Protein AF-A0A7W4G2V5-F1 (afdb_monomer_lite)

Foldseek 3Di:
DDDDDDDDDDDDDDDDDDDDDDDDDDDDDDDDDDDDDDDDDDDDDDDADDPVLVVLQKHFDDPVCCVPQPVVVQFGIKHWAQAPVRAIDIDIDGPPQDSVNVSVVNVVVNVQRAADPPDPPRNDNNVVRDDD

pLDDT: mean 75.53, std 23.69, range [30.75, 98.62]

Structure (mmCIF, N/CA/C/O backbone):
data_AF-A0A7W4G2V5-F1
#
_entry.id   AF-A0A7W4G2V5-F1
#
loop_
_atom_site.group_PDB
_atom_site.id
_atom_site.type_symbol
_atom_site.label_atom_id
_atom_site.label_alt_id
_atom_site.label_comp_id
_atom_site.label_asym_id
_atom_site.label_entity_id
_atom_site.label_seq_id
_atom_site.pdbx_PDB_ins_code
_atom_site.Cartn_x
_atom_site.Cartn_y
_atom_site.Cartn_z
_atom_site.occupancy
_atom_site.B_iso_or_equiv
_atom_site.auth_seq_id
_atom_site.auth_comp_id
_atom_site.auth_asym_id
_atom_site.auth_atom_id
_atom_site.pdbx_PDB_model_num
ATOM 1 N N . MET A 1 1 ? -0.229 28.596 40.588 1.00 42.44 1 MET A N 1
ATOM 2 C CA . MET A 1 1 ? -1.684 28.621 40.317 1.00 42.44 1 MET A CA 1
ATOM 3 C C . MET A 1 1 ? -2.002 29.758 39.351 1.00 42.44 1 MET A C 1
ATOM 5 O O . MET A 1 1 ? -1.935 30.902 39.782 1.00 42.44 1 MET A O 1
ATOM 9 N N . LYS A 1 2 ? -2.279 29.467 38.070 1.00 44.31 2 LYS A N 1
ATOM 10 C CA . LYS A 1 2 ? -2.958 30.367 37.109 1.00 44.31 2 LYS A CA 1
ATOM 11 C C . LYS A 1 2 ? -3.077 29.668 35.742 1.00 44.31 2 LYS A C 1
ATOM 13 O O . LYS A 1 2 ? -2.101 29.656 35.013 1.00 44.31 2 LYS A O 1
ATOM 18 N N . PHE A 1 3 ? -4.236 29.093 35.415 1.00 44.94 3 PHE A N 1
ATOM 19 C CA . PHE A 1 3 ? -4.651 28.782 34.034 1.00 44.94 3 PHE A CA 1
ATOM 20 C C . PHE A 1 3 ? -6.181 28.681 33.988 1.00 44.94 3 PHE A C 1
ATOM 22 O O . PHE A 1 3 ? -6.742 27.603 34.143 1.00 44.94 3 PHE A O 1
ATOM 29 N N . ILE A 1 4 ? -6.853 29.825 33.833 1.00 53.56 4 ILE A N 1
ATOM 30 C CA . ILE A 1 4 ? -8.280 29.914 33.490 1.00 53.56 4 ILE A CA 1
ATOM 31 C C . ILE A 1 4 ? -8.449 31.126 32.566 1.00 53.56 4 ILE A C 1
ATOM 33 O O . ILE A 1 4 ? -8.365 32.246 33.050 1.00 53.56 4 ILE A O 1
ATOM 37 N N . TYR A 1 5 ? -8.670 30.880 31.273 1.00 52.94 5 TYR A N 1
ATOM 38 C CA . TYR A 1 5 ? -9.310 31.756 30.270 1.00 52.94 5 TYR A CA 1
ATOM 39 C C . TYR A 1 5 ? -9.715 30.808 29.124 1.00 52.94 5 TYR A C 1
ATOM 41 O O . TYR A 1 5 ? -8.852 30.329 28.400 1.00 52.94 5 TYR A O 1
ATOM 49 N N . LEU A 1 6 ? -10.896 30.186 29.123 1.00 45.25 6 LEU A N 1
ATOM 50 C CA . LEU A 1 6 ? -12.254 30.689 28.870 1.00 45.25 6 LEU A CA 1
ATOM 51 C C . LEU A 1 6 ? -12.422 31.354 27.491 1.00 45.25 6 LEU A C 1
ATOM 53 O O . LEU A 1 6 ? -12.148 32.535 27.306 1.00 45.25 6 LEU A O 1
ATOM 57 N N . ASN A 1 7 ? -12.913 30.530 26.559 1.00 50.41 7 ASN A N 1
ATOM 58 C CA . ASN A 1 7 ? -13.501 30.874 25.266 1.00 50.41 7 ASN A CA 1
ATOM 59 C C . ASN A 1 7 ? -14.529 32.004 25.387 1.00 50.41 7 ASN A C 1
ATOM 61 O O . ASN A 1 7 ? -15.523 31.835 26.094 1.00 50.41 7 ASN A O 1
ATOM 65 N N . LEU A 1 8 ? -14.343 33.100 24.641 1.00 48.91 8 LEU A N 1
ATOM 66 C CA . LEU A 1 8 ? -15.390 34.104 24.448 1.00 48.91 8 LEU A CA 1
ATOM 67 C C . LEU A 1 8 ? -15.122 35.025 23.242 1.00 48.91 8 LEU A C 1
ATOM 69 O O . LEU A 1 8 ? -14.713 36.159 23.442 1.00 48.91 8 LEU A O 1
ATOM 73 N N . ILE A 1 9 ? -15.386 34.594 22.002 1.00 55.38 9 ILE A N 1
ATOM 74 C CA . ILE A 1 9 ? -15.737 35.539 20.920 1.00 55.38 9 ILE A CA 1
ATOM 75 C C . ILE A 1 9 ? -16.814 34.906 20.031 1.00 55.38 9 ILE A C 1
ATOM 77 O O . ILE A 1 9 ? -16.548 34.018 19.226 1.00 55.38 9 ILE A O 1
ATOM 81 N N . ALA A 1 10 ? -18.040 35.394 20.199 1.00 45.34 10 ALA A N 1
ATOM 82 C CA . ALA A 1 10 ? -19.153 35.237 19.276 1.00 45.34 10 ALA A CA 1
ATOM 83 C C . ALA A 1 10 ? -19.275 36.525 18.452 1.00 45.34 10 ALA A C 1
ATOM 85 O O . ALA A 1 10 ? -19.356 37.595 19.051 1.00 45.34 10 ALA A O 1
ATOM 86 N N . ILE A 1 11 ? -19.337 36.439 17.117 1.00 48.66 11 ILE A N 1
ATOM 87 C CA . ILE A 1 11 ? -19.861 37.512 16.253 1.00 48.66 11 ILE A CA 1
ATOM 88 C C . ILE A 1 11 ? -20.687 36.876 15.122 1.00 48.66 11 ILE A C 1
ATOM 90 O O . ILE A 1 11 ? -20.170 36.127 14.297 1.00 48.66 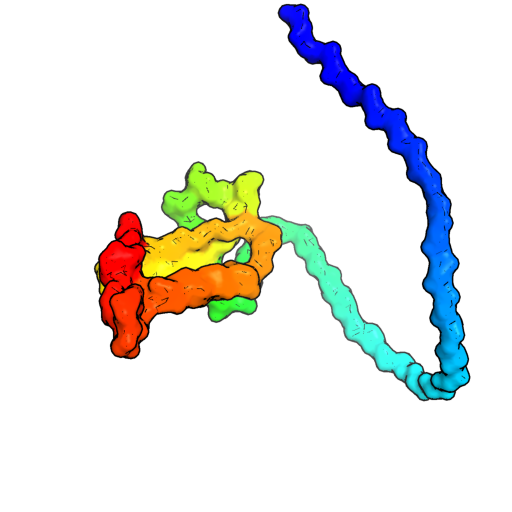11 ILE A O 1
ATOM 94 N N . LEU A 1 12 ? -21.987 37.186 15.130 1.00 42.81 12 LEU A N 1
ATOM 95 C CA . LEU A 1 12 ? -22.986 36.921 14.093 1.00 42.81 12 LEU A CA 1
ATOM 96 C C . LEU A 1 12 ? -22.864 37.934 12.942 1.00 42.81 12 LEU A C 1
ATOM 98 O O . LEU A 1 12 ? -22.832 39.131 13.213 1.00 42.81 12 LEU A O 1
ATOM 102 N N . ILE A 1 13 ? -22.940 37.478 11.683 1.00 54.69 13 ILE A N 1
ATOM 103 C CA . ILE A 1 13 ? -23.371 38.285 10.522 1.00 54.69 13 ILE A CA 1
ATOM 104 C C . ILE A 1 13 ? -24.305 37.424 9.635 1.00 54.69 13 ILE A C 1
ATOM 106 O O . ILE A 1 13 ? -24.176 36.206 9.558 1.00 54.69 13 ILE A O 1
ATOM 110 N N . ILE A 1 14 ? -25.293 38.084 9.038 1.00 51.38 14 ILE A N 1
ATOM 111 C CA . ILE A 1 14 ? -26.636 37.665 8.608 1.00 51.38 14 ILE A CA 1
ATOM 112 C C . ILE A 1 14 ? -26.842 37.505 7.072 1.00 51.38 14 ILE A C 1
ATOM 114 O O . ILE A 1 14 ? -26.395 38.330 6.292 1.00 51.38 14 ILE A O 1
ATOM 118 N N . ILE A 1 15 ? -27.584 36.453 6.686 1.00 56.66 15 ILE A N 1
ATOM 119 C CA . ILE A 1 15 ? -28.738 36.345 5.741 1.00 56.66 15 ILE A CA 1
ATOM 120 C C . ILE A 1 15 ? -28.651 36.800 4.245 1.00 56.66 15 ILE A C 1
ATOM 122 O O . ILE A 1 15 ? -28.689 37.980 3.920 1.00 56.66 15 ILE A O 1
ATOM 126 N N . SER A 1 16 ? -28.785 35.771 3.381 1.00 51.41 16 SER A N 1
ATOM 127 C CA . SER A 1 16 ? -29.565 35.589 2.123 1.00 51.41 16 SER A CA 1
ATOM 128 C C . SER A 1 16 ? -29.250 36.288 0.794 1.00 51.41 16 SER A C 1
ATOM 130 O O . SER A 1 16 ? -29.487 37.476 0.626 1.00 51.41 16 SER A O 1
ATOM 132 N N . LEU A 1 17 ? -29.071 35.447 -0.240 1.00 49.94 17 LEU A N 1
ATOM 133 C CA . LEU A 1 17 ? -29.849 35.533 -1.485 1.00 49.94 17 LEU A CA 1
ATOM 134 C C . LEU A 1 17 ? -30.236 34.131 -1.985 1.00 49.94 17 LEU A C 1
ATOM 136 O O . LEU A 1 17 ? -29.393 33.269 -2.222 1.00 49.94 17 LEU A O 1
ATOM 140 N N . ILE A 1 18 ? -31.544 33.931 -2.136 1.00 56.66 18 ILE A N 1
ATOM 141 C CA . ILE A 1 18 ? -32.187 32.759 -2.725 1.00 56.66 18 ILE A CA 1
ATOM 142 C C . ILE A 1 18 ? -32.399 33.101 -4.200 1.00 56.66 18 ILE A C 1
ATOM 144 O O . ILE A 1 18 ? -33.173 34.001 -4.518 1.00 56.66 18 ILE A O 1
ATOM 148 N N . GLY A 1 19 ? -31.704 32.408 -5.097 1.00 54.34 19 GLY A N 1
ATOM 149 C CA . GLY A 1 19 ? -31.952 32.455 -6.535 1.00 54.34 19 GLY A CA 1
ATOM 150 C C . GLY A 1 19 ? -32.588 31.148 -6.983 1.00 54.34 19 GLY A C 1
ATOM 151 O O . GLY A 1 19 ? -31.883 30.204 -7.325 1.00 54.34 19 GLY A O 1
ATOM 152 N N . GLY A 1 20 ? -33.918 31.077 -6.943 1.00 40.12 20 GLY A N 1
ATOM 153 C CA . GLY A 1 20 ? -34.674 30.032 -7.623 1.00 40.12 20 GLY A CA 1
ATOM 154 C C . GLY A 1 20 ? -34.856 30.385 -9.098 1.00 40.12 20 GLY A C 1
ATOM 155 O O . GLY A 1 20 ? -35.149 31.532 -9.426 1.00 40.12 20 GLY A O 1
ATOM 156 N N . CYS A 1 21 ? -34.751 29.394 -9.981 1.00 55.53 21 CYS A N 1
ATOM 157 C CA . CYS A 1 21 ? -35.418 29.442 -11.274 1.00 55.53 21 CYS A CA 1
ATOM 158 C C . CYS A 1 21 ? -36.170 28.126 -11.483 1.00 55.53 21 CYS A C 1
ATOM 160 O O . CYS A 1 21 ? -35.605 27.034 -11.446 1.00 55.53 21 CYS A O 1
ATOM 162 N N . ASN A 1 22 ? -37.483 28.281 -11.605 1.00 42.75 22 ASN A N 1
ATOM 163 C CA . ASN A 1 22 ? -38.506 27.270 -11.800 1.00 42.75 22 ASN A CA 1
ATOM 164 C C . ASN A 1 22 ? -38.622 26.955 -13.299 1.00 42.75 22 ASN A C 1
ATOM 166 O O . ASN A 1 22 ? -38.669 27.871 -14.119 1.00 42.75 22 ASN A O 1
ATOM 170 N N . SER A 1 23 ? -38.726 25.682 -13.673 1.00 46.62 23 SER A N 1
ATOM 171 C CA . SER A 1 23 ? -39.165 25.293 -15.016 1.00 46.62 23 SER A CA 1
ATOM 172 C C . SER A 1 23 ? -40.021 24.030 -14.968 1.00 46.62 23 SER A C 1
ATOM 174 O O . SER A 1 23 ? -39.522 22.915 -14.889 1.00 46.62 23 SER A O 1
ATOM 176 N N . GLY A 1 24 ? -41.336 24.261 -15.017 1.00 36.69 24 GLY A N 1
ATOM 177 C CA . GLY A 1 24 ? -42.260 23.613 -15.952 1.00 36.69 24 GLY A CA 1
ATOM 178 C C . GLY A 1 24 ? -42.395 22.089 -15.918 1.00 36.69 24 GLY A C 1
ATOM 179 O O . GLY A 1 24 ? -41.687 21.368 -16.611 1.00 36.69 24 GLY A O 1
ATOM 180 N N . SER A 1 25 ? -43.431 21.625 -15.220 1.00 39.38 25 SER A N 1
ATOM 181 C CA . SER A 1 25 ? -43.910 20.242 -15.153 1.00 39.38 25 SER A CA 1
ATOM 182 C C . SER A 1 25 ? -44.341 19.625 -16.496 1.00 39.38 25 SER A C 1
ATOM 184 O O . SER A 1 25 ? -45.185 20.169 -17.210 1.00 39.38 25 SER A O 1
ATOM 186 N N . LYS A 1 26 ? -43.924 18.373 -16.730 1.00 36.16 26 LYS A N 1
ATOM 187 C CA . LYS A 1 26 ? -44.749 17.331 -17.370 1.00 36.16 26 LYS A CA 1
ATOM 188 C C . LYS A 1 26 ? -44.673 16.069 -16.509 1.00 36.16 26 LYS A C 1
ATOM 190 O O . LYS A 1 26 ? -43.633 15.432 -16.389 1.00 36.16 26 LYS A O 1
ATOM 195 N N . THR A 1 27 ? -45.788 15.736 -15.874 1.00 35.91 27 THR A N 1
ATOM 196 C CA . THR A 1 27 ? -45.989 14.535 -15.065 1.00 35.91 27 THR A CA 1
ATOM 197 C C . THR A 1 27 ? -46.004 13.291 -15.952 1.00 35.91 27 THR A C 1
ATOM 199 O O . THR A 1 27 ? -46.890 13.125 -16.788 1.00 35.91 27 THR A O 1
ATOM 202 N N . LYS A 1 28 ? -45.065 12.366 -15.727 1.00 30.75 28 LYS A N 1
ATOM 203 C CA . LYS A 1 28 ? -45.237 10.960 -16.105 1.00 30.75 28 LYS A CA 1
ATOM 204 C C . LYS A 1 28 ? -45.329 10.144 -14.821 1.00 30.75 28 LYS A C 1
ATOM 206 O O . LYS A 1 28 ? -44.376 10.050 -14.057 1.00 30.75 28 LYS A O 1
ATOM 211 N N . LYS A 1 29 ? -46.526 9.617 -14.569 1.00 35.62 29 LYS A N 1
ATOM 212 C CA . LYS A 1 29 ? -46.851 8.722 -13.457 1.00 35.62 29 LYS A CA 1
ATOM 213 C C . LYS A 1 29 ? -46.008 7.449 -13.611 1.00 35.62 29 LYS A C 1
ATOM 215 O O . LYS A 1 29 ? -46.139 6.771 -14.628 1.00 35.62 29 LYS A O 1
ATOM 220 N N . ILE A 1 30 ? -45.158 7.138 -12.634 1.00 36.19 30 ILE A N 1
ATOM 221 C CA . ILE A 1 30 ? -44.477 5.842 -12.540 1.00 36.19 30 ILE A CA 1
ATOM 222 C C . ILE A 1 30 ? -44.831 5.233 -11.181 1.00 36.19 30 ILE A C 1
ATOM 224 O O . ILE A 1 30 ? -44.671 5.855 -10.135 1.00 36.19 30 ILE A O 1
ATOM 228 N N . THR A 1 31 ? -45.412 4.045 -11.259 1.00 33.78 31 THR A N 1
ATOM 229 C CA . THR A 1 31 ? -45.864 3.135 -10.203 1.00 33.78 31 THR A CA 1
ATOM 230 C C . THR A 1 31 ? -44.787 2.886 -9.130 1.00 33.78 31 THR A C 1
ATOM 232 O O . THR A 1 31 ? -43.609 2.806 -9.479 1.00 33.78 31 THR A O 1
ATOM 235 N N . PRO A 1 32 ? -45.148 2.728 -7.839 1.00 36.53 32 PRO A N 1
ATOM 236 C CA . PRO A 1 32 ? -44.180 2.482 -6.772 1.00 36.53 32 PRO A CA 1
ATOM 237 C C . PRO A 1 32 ? -43.559 1.086 -6.915 1.00 36.53 32 PRO A C 1
ATOM 239 O O . PRO A 1 32 ? -44.263 0.079 -6.858 1.00 36.53 32 PRO A O 1
ATOM 242 N N . ILE A 1 33 ? -42.237 1.018 -7.080 1.00 38.69 33 ILE A N 1
ATOM 243 C CA . ILE A 1 33 ? -41.476 -0.222 -6.891 1.00 38.69 33 ILE A CA 1
ATOM 244 C C . ILE A 1 33 ? -41.085 -0.295 -5.417 1.00 38.69 33 ILE A C 1
ATOM 246 O O . ILE A 1 33 ? -40.520 0.644 -4.858 1.00 38.69 33 ILE A O 1
ATOM 250 N N . ALA A 1 34 ? -41.456 -1.416 -4.804 1.00 41.88 34 ALA A N 1
ATOM 251 C CA . ALA A 1 34 ? -41.283 -1.747 -3.402 1.00 41.88 34 ALA A CA 1
ATOM 252 C C . ALA A 1 34 ? -39.881 -1.411 -2.865 1.00 41.88 34 ALA A C 1
ATOM 254 O O . ALA A 1 34 ? -38.860 -1.734 -3.475 1.00 41.88 34 ALA A O 1
ATOM 255 N N . ALA A 1 35 ? -39.857 -0.795 -1.681 1.00 42.00 35 ALA A N 1
ATOM 256 C CA . ALA A 1 35 ? -38.651 -0.543 -0.912 1.00 42.00 35 ALA A CA 1
ATOM 257 C C . ALA A 1 35 ? -37.903 -1.860 -0.654 1.00 42.00 35 ALA A C 1
ATOM 259 O O . ALA A 1 35 ? -38.379 -2.740 0.065 1.00 42.00 35 ALA A O 1
ATOM 260 N N . LYS A 1 36 ? -36.710 -1.989 -1.237 1.00 42.59 36 LYS A N 1
ATOM 261 C CA . LYS A 1 36 ? -35.730 -3.003 -0.840 1.00 42.59 36 LYS A CA 1
ATOM 262 C C . LYS A 1 36 ? -35.354 -2.727 0.625 1.00 42.59 36 LYS A 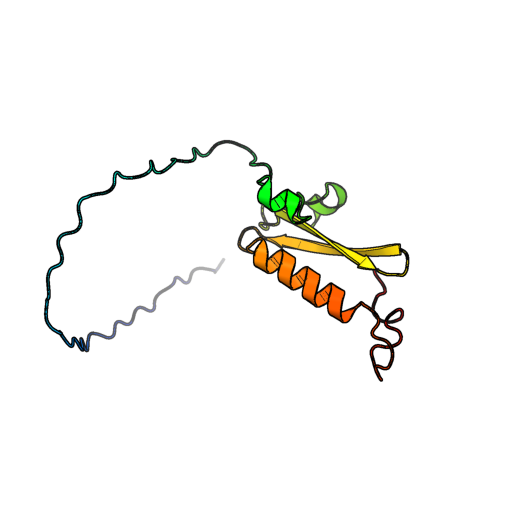C 1
ATOM 264 O O . LYS A 1 36 ? -35.070 -1.573 0.944 1.00 42.59 36 LYS A O 1
ATOM 269 N N . PRO A 1 37 ? -35.370 -3.724 1.525 1.00 38.25 37 PRO A N 1
ATOM 270 C CA . PRO A 1 37 ? -35.260 -3.465 2.952 1.00 38.25 37 PRO A CA 1
ATOM 271 C C . PRO A 1 37 ? -33.878 -2.906 3.292 1.00 38.25 37 PRO A C 1
ATOM 273 O O . PRO A 1 37 ? -32.844 -3.506 2.986 1.00 38.25 37 PRO A O 1
ATOM 276 N N . THR A 1 38 ? -33.882 -1.749 3.949 1.00 42.03 38 THR A N 1
ATOM 277 C CA . THR A 1 38 ? -32.735 -1.166 4.638 1.00 42.03 38 THR A CA 1
ATOM 278 C C . THR A 1 38 ? -32.272 -2.153 5.703 1.00 42.03 38 THR A C 1
ATOM 280 O O . THR A 1 38 ? -32.929 -2.333 6.728 1.00 42.03 38 THR A O 1
ATOM 283 N N . LYS A 1 39 ? -31.152 -2.838 5.457 1.00 43.28 39 LYS A N 1
ATOM 284 C CA . LYS A 1 39 ? -30.532 -3.703 6.461 1.00 43.28 39 LYS A CA 1
ATOM 285 C C . LYS A 1 39 ? -29.902 -2.815 7.530 1.00 43.28 39 LYS A C 1
ATOM 287 O O . LYS A 1 39 ? -28.824 -2.262 7.333 1.00 43.28 39 LYS A O 1
ATOM 292 N N . VAL A 1 40 ? -30.600 -2.687 8.652 1.00 45.97 40 VAL A N 1
ATOM 293 C CA . VAL A 1 40 ? -30.055 -2.190 9.917 1.00 45.97 40 VAL A CA 1
ATOM 294 C C . VAL A 1 40 ? -28.884 -3.105 10.291 1.00 45.97 40 VAL A C 1
ATOM 296 O O . VAL A 1 40 ? -29.071 -4.312 10.446 1.00 45.97 40 VAL A O 1
ATOM 299 N N . VAL A 1 41 ? -27.667 -2.563 10.364 1.00 54.19 41 VAL A N 1
ATOM 300 C CA . VAL A 1 41 ? -26.491 -3.287 10.870 1.00 54.19 41 VAL A CA 1
ATOM 301 C C . VAL A 1 41 ? -26.386 -2.987 12.369 1.00 54.19 41 VAL A C 1
ATOM 303 O O . VAL A 1 41 ? -26.201 -1.822 12.720 1.00 54.19 41 VAL A O 1
ATOM 306 N N . PRO A 1 42 ? -26.532 -3.986 13.259 1.00 50.84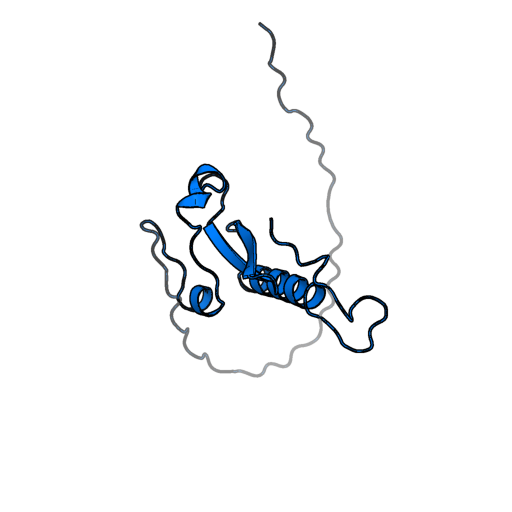 42 PRO A N 1
ATOM 307 C CA . PRO A 1 42 ? -26.372 -3.791 14.695 1.00 50.84 42 PRO A CA 1
ATOM 308 C C . PRO A 1 42 ? -24.900 -3.553 15.048 1.00 50.84 42 PRO A C 1
ATOM 310 O O . PRO A 1 42 ? -24.011 -4.219 14.519 1.00 50.84 42 PRO A O 1
ATOM 313 N N . ALA A 1 43 ? -24.649 -2.636 15.979 1.00 57.03 43 ALA A N 1
ATOM 314 C CA . ALA A 1 43 ? -23.359 -2.490 16.641 1.00 57.03 43 ALA A CA 1
ATOM 315 C C . ALA A 1 43 ? -23.168 -3.624 17.658 1.00 57.03 43 ALA A C 1
ATOM 317 O O . ALA A 1 43 ? -24.033 -3.763 18.517 1.00 57.03 43 ALA A O 1
ATOM 318 N N . THR A 1 44 ? -22.071 -4.398 17.584 1.00 37.44 44 THR A N 1
ATOM 319 C CA . THR A 1 44 ? -21.460 -5.174 18.695 1.00 37.44 44 THR A CA 1
ATOM 320 C C . THR A 1 44 ? -20.101 -5.769 18.257 1.00 37.44 44 THR A C 1
ATOM 322 O O . THR A 1 44 ? -20.038 -6.509 17.283 1.00 37.44 44 THR A O 1
ATOM 325 N N . THR A 1 45 ? -19.052 -5.442 19.028 1.00 35.53 45 THR A N 1
ATOM 326 C CA . THR A 1 45 ? -17.779 -6.167 19.282 1.00 35.53 45 THR A CA 1
ATOM 327 C C . THR A 1 45 ? -16.812 -6.465 18.120 1.00 35.53 45 THR A C 1
ATOM 329 O O . THR A 1 45 ? -17.064 -7.321 17.284 1.00 35.53 45 THR A O 1
ATOM 332 N N . ALA A 1 46 ? -15.646 -5.793 18.153 1.00 54.22 46 ALA A N 1
ATOM 333 C CA . ALA A 1 46 ? -14.425 -6.035 17.362 1.00 54.22 46 ALA A CA 1
ATOM 334 C C . ALA A 1 46 ? -14.668 -6.500 15.912 1.00 54.22 46 ALA A C 1
ATOM 336 O O . ALA A 1 46 ? -14.391 -7.641 15.550 1.00 54.22 46 ALA A O 1
ATOM 337 N N . THR A 1 47 ? -15.198 -5.599 15.086 1.00 57.88 47 THR A N 1
ATOM 338 C CA . THR A 1 47 ? -15.557 -5.882 13.696 1.00 57.88 47 THR A CA 1
ATOM 339 C C . THR A 1 47 ? -14.323 -6.225 12.866 1.00 57.88 47 THR A C 1
ATOM 341 O O . THR A 1 47 ? -13.541 -5.338 12.535 1.00 57.88 47 THR A O 1
ATOM 344 N N . ALA A 1 48 ? -14.181 -7.502 12.518 1.00 83.06 48 ALA A N 1
ATOM 345 C CA . ALA A 1 48 ? -13.269 -7.952 11.475 1.00 83.06 48 ALA A CA 1
ATOM 346 C C . ALA A 1 48 ? -13.573 -7.233 10.149 1.00 83.06 48 ALA A C 1
ATOM 348 O O . ALA A 1 48 ? -14.739 -6.943 9.848 1.00 83.06 48 ALA A O 1
ATOM 349 N N . LEU A 1 49 ? -12.536 -6.961 9.349 1.00 92.88 49 LEU A N 1
ATOM 350 C CA . LEU A 1 49 ? -12.704 -6.369 8.019 1.00 92.88 49 LEU A CA 1
ATOM 351 C C . LEU A 1 49 ? -13.705 -7.141 7.148 1.00 92.88 49 LEU A C 1
ATOM 353 O O . LEU A 1 49 ? -13.841 -8.365 7.217 1.00 92.88 49 LEU A O 1
ATOM 357 N N . ARG A 1 50 ? -14.397 -6.394 6.286 1.00 95.44 50 ARG A N 1
ATOM 358 C CA . ARG A 1 50 ? -15.379 -6.949 5.355 1.00 95.44 50 ARG A CA 1
ATOM 359 C C . ARG A 1 50 ? -14.681 -7.811 4.287 1.00 95.44 50 ARG A C 1
ATOM 361 O O . ARG A 1 50 ? -13.563 -7.476 3.891 1.00 95.44 50 ARG A O 1
ATOM 368 N N . PRO A 1 51 ? -15.322 -8.873 3.764 1.00 96.31 51 PRO A N 1
ATOM 369 C CA . PRO A 1 51 ? -14.726 -9.722 2.729 1.00 96.31 51 PRO A CA 1
ATOM 370 C C . PRO A 1 51 ? -14.279 -8.954 1.479 1.00 96.31 51 PRO A C 1
ATOM 372 O O . PRO A 1 51 ? -13.228 -9.254 0.916 1.00 96.31 51 PRO A O 1
ATOM 375 N N . GLU A 1 52 ? -15.037 -7.936 1.068 1.00 97.12 52 GLU A N 1
ATOM 376 C CA . GLU A 1 52 ? -14.682 -7.065 -0.053 1.00 97.12 52 GLU A CA 1
ATOM 377 C C . GLU A 1 52 ? -13.383 -6.284 0.192 1.00 97.12 52 GLU A C 1
ATOM 379 O O . GLU A 1 52 ? -12.577 -6.149 -0.722 1.00 97.12 52 GLU A O 1
ATOM 384 N N . THR A 1 53 ? -13.132 -5.840 1.425 1.00 97.19 53 THR A N 1
ATOM 385 C CA . THR A 1 53 ? -11.889 -5.161 1.816 1.00 97.19 53 THR A CA 1
ATOM 386 C C . THR A 1 53 ? -10.706 -6.129 1.758 1.00 97.19 53 THR A C 1
ATOM 388 O O . THR A 1 53 ? -9.658 -5.802 1.199 1.00 97.19 53 THR A O 1
ATOM 391 N N . LEU A 1 54 ? -10.887 -7.354 2.265 1.00 97.38 54 LEU A N 1
ATOM 392 C CA . LEU A 1 54 ? -9.860 -8.402 2.230 1.00 97.38 54 LEU A CA 1
ATOM 393 C C . LEU A 1 54 ? -9.480 -8.784 0.793 1.00 97.38 54 LEU A C 1
ATOM 395 O O . LEU A 1 54 ? -8.298 -8.926 0.480 1.00 97.38 54 LEU A O 1
ATOM 399 N N . ALA A 1 55 ? -10.469 -8.885 -0.101 1.00 97.56 55 ALA A N 1
ATOM 400 C CA . ALA A 1 55 ? -10.256 -9.187 -1.517 1.00 97.56 55 ALA A CA 1
ATOM 401 C C . ALA A 1 55 ? -9.414 -8.120 -2.247 1.00 97.56 55 ALA A C 1
ATOM 403 O O . ALA A 1 55 ? -8.795 -8.416 -3.267 1.00 97.56 55 ALA A O 1
ATOM 404 N N . LEU A 1 56 ? -9.337 -6.897 -1.711 1.00 97.88 56 LEU A N 1
ATOM 405 C CA . LEU A 1 56 ? -8.480 -5.825 -2.224 1.00 97.88 56 LEU A CA 1
ATOM 406 C C . LEU A 1 56 ? -7.033 -5.910 -1.707 1.00 97.88 56 LEU A C 1
ATOM 408 O O . LEU A 1 56 ? -6.236 -5.002 -1.961 1.00 97.88 56 LEU A O 1
ATOM 412 N N . GLY A 1 57 ? -6.667 -6.964 -0.975 1.00 97.62 57 GLY A N 1
ATOM 413 C CA . GLY A 1 57 ? -5.347 -7.104 -0.359 1.00 97.62 57 GLY A CA 1
ATOM 414 C C . GLY A 1 57 ? -5.128 -6.140 0.809 1.00 97.62 57 GLY A C 1
ATOM 415 O O . GLY A 1 57 ? -3.999 -5.718 1.045 1.00 97.62 57 GLY A O 1
ATOM 416 N N . ILE A 1 58 ? -6.204 -5.737 1.488 1.00 98.19 58 ILE A N 1
ATOM 417 C CA . ILE A 1 58 ? -6.160 -4.952 2.723 1.00 98.19 58 ILE A CA 1
ATOM 418 C C . ILE A 1 58 ? -6.452 -5.908 3.879 1.00 98.19 58 ILE A C 1
ATOM 420 O O . ILE A 1 58 ? -7.444 -6.626 3.838 1.00 98.19 58 ILE A O 1
ATOM 424 N N . SER A 1 59 ? -5.618 -5.920 4.913 1.00 97.44 59 SER A N 1
ATOM 425 C CA . SER A 1 59 ? -5.804 -6.746 6.110 1.00 97.44 59 SER A CA 1
ATOM 426 C C . SER A 1 59 ? -5.900 -5.897 7.373 1.00 97.44 59 SER A C 1
ATOM 428 O O . SER A 1 59 ? -5.713 -4.682 7.341 1.00 97.44 59 SER A O 1
ATOM 430 N N . GLU A 1 60 ? -6.165 -6.546 8.504 1.00 96.00 60 GLU A N 1
ATOM 431 C CA . GLU A 1 60 ? -5.979 -5.946 9.828 1.00 96.00 60 GLU A CA 1
ATOM 432 C C . GLU A 1 60 ? -4.512 -5.535 10.036 1.00 96.00 60 GLU A C 1
ATOM 434 O O . GLU A 1 60 ? -3.604 -6.085 9.397 1.00 96.00 60 GLU A O 1
ATOM 439 N N . VAL A 1 61 ? -4.280 -4.589 10.950 1.00 96.38 61 VAL A N 1
ATOM 440 C CA . VAL A 1 61 ? -2.926 -4.175 11.349 1.00 96.38 61 VAL A CA 1
ATOM 441 C C . VAL A 1 61 ? -2.190 -5.370 11.980 1.00 96.38 61 VAL A C 1
ATOM 443 O O . VAL A 1 61 ? -2.693 -5.936 12.953 1.00 96.38 61 VAL A O 1
ATOM 446 N N . PRO A 1 62 ? -1.009 -5.769 11.464 1.00 95.06 62 PRO A N 1
ATOM 447 C CA . PRO A 1 62 ? -0.230 -6.869 12.025 1.00 95.06 62 PRO A CA 1
ATOM 448 C C . PRO A 1 62 ? 0.093 -6.668 13.506 1.00 95.06 62 PRO A C 1
ATOM 450 O O . PRO A 1 62 ? 0.442 -5.564 13.921 1.00 95.06 62 PRO A O 1
ATOM 453 N N . GLN A 1 63 ? 0.077 -7.751 14.290 1.00 93.88 63 GLN A N 1
ATOM 454 C CA . GLN A 1 63 ? 0.342 -7.709 15.737 1.00 93.88 63 GLN A CA 1
ATOM 455 C C . GLN A 1 63 ? 1.721 -7.123 16.087 1.00 93.88 63 GLN A C 1
ATOM 457 O O . GLN A 1 63 ? 1.898 -6.554 17.157 1.00 93.88 63 GLN A O 1
ATOM 462 N N . SER A 1 64 ? 2.702 -7.217 15.188 1.00 93.56 64 SER A N 1
ATOM 463 C CA . SER A 1 64 ? 4.017 -6.587 15.363 1.00 93.56 64 SER A CA 1
ATOM 464 C C . SER A 1 64 ? 3.972 -5.054 15.343 1.00 93.56 64 SER A C 1
ATOM 466 O O . SER A 1 64 ? 4.896 -4.414 15.835 1.00 93.56 64 SER A O 1
ATOM 468 N N . LEU A 1 65 ? 2.911 -4.460 14.790 1.00 92.81 65 LEU A N 1
ATOM 469 C CA . LEU A 1 65 ? 2.769 -3.021 14.566 1.00 92.81 65 LEU A CA 1
ATOM 470 C C . LEU A 1 65 ? 1.766 -2.350 15.516 1.00 92.81 65 LEU A C 1
ATOM 472 O O . LEU A 1 65 ? 1.764 -1.124 15.621 1.00 92.81 65 LEU A O 1
ATOM 476 N N . VAL A 1 66 ? 0.943 -3.117 16.240 1.00 90.12 66 VAL A N 1
ATOM 477 C CA . VAL A 1 66 ? -0.161 -2.573 17.062 1.00 90.12 66 VAL A CA 1
ATOM 478 C C . VAL A 1 66 ? 0.297 -1.728 18.251 1.00 90.12 66 VAL A C 1
ATOM 480 O O . VAL A 1 66 ? -0.496 -0.947 18.759 1.00 90.12 66 VAL A O 1
ATOM 483 N N . ASN A 1 67 ? 1.558 -1.844 18.679 1.00 92.50 67 ASN A N 1
ATOM 484 C CA . ASN A 1 67 ? 2.114 -0.995 19.741 1.00 92.50 67 ASN A CA 1
ATOM 485 C C . ASN A 1 67 ? 2.384 0.441 19.261 1.00 92.50 67 ASN A C 1
ATOM 487 O O . ASN A 1 67 ? 2.420 1.362 20.072 1.00 92.50 67 ASN A O 1
ATOM 491 N N . THR A 1 68 ? 2.587 0.633 17.956 1.00 95.81 68 THR A N 1
ATOM 492 C CA . THR A 1 68 ? 2.832 1.948 17.343 1.00 95.81 68 THR A CA 1
ATOM 493 C C . THR A 1 68 ? 1.575 2.475 16.660 1.00 95.81 68 THR A C 1
ATOM 495 O O . THR A 1 68 ? 1.225 3.642 16.810 1.00 95.81 68 THR A O 1
ATOM 498 N N . TYR A 1 69 ? 0.874 1.608 15.930 1.00 96.19 69 TYR A N 1
ATOM 499 C CA . TYR A 1 69 ? -0.312 1.944 15.150 1.00 96.19 69 TYR A CA 1
ATOM 500 C C . TYR A 1 69 ? -1.548 1.368 15.833 1.00 96.19 69 TYR A C 1
ATOM 502 O O . TYR A 1 69 ? -2.048 0.301 15.473 1.00 96.19 69 TYR A O 1
ATOM 510 N N . THR A 1 70 ? -1.996 2.064 16.873 1.00 94.62 70 THR A N 1
ATOM 511 C CA . THR A 1 70 ? -3.046 1.573 17.764 1.00 94.62 70 THR A CA 1
ATOM 512 C C . THR A 1 70 ? -4.454 1.890 17.240 1.00 94.62 70 THR A C 1
ATOM 514 O O . THR A 1 70 ? -4.654 2.790 16.416 1.00 94.62 70 THR A O 1
ATOM 517 N N . LYS A 1 71 ? -5.462 1.183 17.770 1.00 91.69 71 LYS A N 1
ATOM 518 C CA . LYS A 1 71 ? -6.880 1.445 17.459 1.00 91.69 71 LYS A CA 1
ATOM 519 C C . LYS A 1 71 ? -7.361 2.781 18.030 1.00 91.69 71 LYS A C 1
ATOM 521 O O . LYS A 1 71 ? -8.244 3.411 17.452 1.00 91.69 71 LYS A O 1
ATOM 526 N N . GLU A 1 72 ? -6.773 3.240 19.133 1.00 94.38 72 GLU A N 1
ATOM 527 C CA . GLU A 1 72 ? -7.051 4.547 19.743 1.00 94.38 72 GLU A CA 1
ATOM 528 C C . GLU A 1 72 ? -6.623 5.685 18.807 1.00 94.38 72 GLU A C 1
ATOM 530 O O . GLU A 1 72 ? -7.345 6.671 18.673 1.00 94.38 72 GLU A O 1
ATOM 535 N N . LEU A 1 73 ? -5.510 5.495 18.086 1.00 95.69 73 LEU A N 1
ATOM 536 C CA . LEU A 1 73 ? -5.035 6.370 17.006 1.00 95.69 73 LEU A CA 1
ATOM 537 C C . LEU A 1 73 ? -5.739 6.119 15.662 1.00 95.69 73 LEU A C 1
ATOM 539 O O . LEU A 1 73 ? -5.305 6.626 14.628 1.00 95.69 73 LEU A O 1
ATOM 543 N N . LYS A 1 74 ? -6.823 5.337 15.682 1.00 96.25 74 LYS A N 1
ATOM 544 C CA . LYS A 1 74 ? -7.691 5.029 14.542 1.00 96.25 74 LYS A CA 1
ATOM 545 C C . LYS A 1 74 ? -7.063 4.188 13.438 1.00 96.25 74 LYS A C 1
ATOM 547 O O . LYS A 1 74 ? -7.695 4.006 12.403 1.00 96.25 74 LYS A O 1
ATOM 552 N N . PHE A 1 75 ? -5.877 3.617 13.642 1.00 97.00 75 PHE A N 1
ATOM 553 C CA . PHE A 1 75 ? -5.296 2.682 12.681 1.00 97.00 75 PHE A CA 1
ATOM 554 C C . PHE A 1 75 ? -6.025 1.340 12.736 1.00 97.00 75 PHE A C 1
ATOM 556 O O . PHE A 1 75 ? -6.131 0.715 13.793 1.00 97.00 75 PHE A O 1
ATOM 563 N N . ASN A 1 76 ? -6.547 0.901 11.590 1.00 95.88 76 ASN A N 1
ATOM 564 C CA . ASN A 1 76 ? -7.370 -0.308 11.514 1.00 95.88 76 ASN A CA 1
ATOM 565 C C . ASN A 1 76 ? -7.112 -1.180 10.280 1.00 95.88 76 ASN A C 1
ATOM 567 O O . ASN A 1 76 ? -7.616 -2.296 10.212 1.00 95.88 76 ASN A O 1
ATOM 571 N N . ARG A 1 77 ? -6.349 -0.693 9.300 1.00 97.50 77 ARG A N 1
ATOM 572 C CA . ARG A 1 77 ? -6.105 -1.403 8.044 1.00 97.50 77 ARG A CA 1
ATOM 573 C C . ARG A 1 77 ? -4.641 -1.348 7.666 1.00 97.50 77 ARG A C 1
ATOM 575 O O . ARG A 1 77 ? -3.947 -0.373 7.941 1.00 97.50 77 ARG A O 1
ATOM 582 N N . TYR A 1 78 ? -4.194 -2.389 6.992 1.00 97.88 78 TYR A N 1
ATOM 583 C CA . TYR A 1 78 ? -2.831 -2.561 6.535 1.00 97.88 78 TYR A CA 1
ATOM 584 C C . TYR A 1 78 ? -2.813 -3.080 5.100 1.00 97.88 78 TYR A C 1
ATOM 586 O O . TYR A 1 78 ? -3.640 -3.895 4.697 1.00 97.88 78 TYR A O 1
ATOM 594 N N . THR A 1 79 ? -1.834 -2.623 4.334 1.00 98.12 79 THR A N 1
ATOM 595 C CA . THR A 1 79 ? -1.445 -3.206 3.053 1.00 98.12 79 THR A CA 1
ATOM 596 C C . THR A 1 79 ? 0.057 -3.012 2.857 1.00 98.12 79 THR A C 1
ATOM 598 O O . THR A 1 79 ? 0.711 -2.305 3.619 1.00 98.12 79 THR A O 1
ATOM 601 N N . LYS A 1 80 ? 0.629 -3.617 1.819 1.00 96.50 80 LYS A N 1
ATOM 602 C CA . LYS A 1 80 ? 2.021 -3.390 1.428 1.00 96.50 80 LYS A CA 1
ATOM 603 C C . LYS A 1 80 ? 2.186 -3.221 -0.077 1.00 96.50 80 LYS A C 1
ATOM 605 O O . LYS A 1 80 ? 1.288 -3.586 -0.836 1.00 96.50 80 LYS A O 1
ATOM 610 N N . VAL A 1 81 ? 3.327 -2.670 -0.470 1.00 95.06 81 VAL A N 1
ATOM 611 C CA . VAL A 1 81 ? 3.893 -2.744 -1.821 1.00 95.06 81 VAL A CA 1
ATOM 612 C C . VAL A 1 81 ? 5.145 -3.605 -1.734 1.00 95.06 81 VAL A C 1
ATOM 614 O O . VAL A 1 81 ? 6.027 -3.301 -0.934 1.00 95.06 81 VAL A O 1
ATOM 617 N N . ASP A 1 82 ? 5.213 -4.674 -2.520 1.00 90.56 82 ASP A N 1
ATOM 618 C CA . ASP A 1 82 ? 6.410 -5.513 -2.591 1.00 90.56 82 ASP A CA 1
ATOM 619 C C . ASP A 1 82 ? 7.456 -4.847 -3.483 1.00 90.56 82 ASP A C 1
ATOM 621 O O . ASP A 1 82 ? 7.132 -4.315 -4.549 1.00 90.56 82 ASP A O 1
ATOM 625 N N . THR A 1 83 ? 8.710 -4.847 -3.036 1.00 84.75 83 THR A N 1
ATOM 626 C CA . THR A 1 83 ? 9.815 -4.236 -3.774 1.00 84.75 83 THR A CA 1
ATOM 627 C C . THR A 1 83 ? 10.677 -5.305 -4.458 1.00 84.75 83 THR A C 1
ATOM 629 O 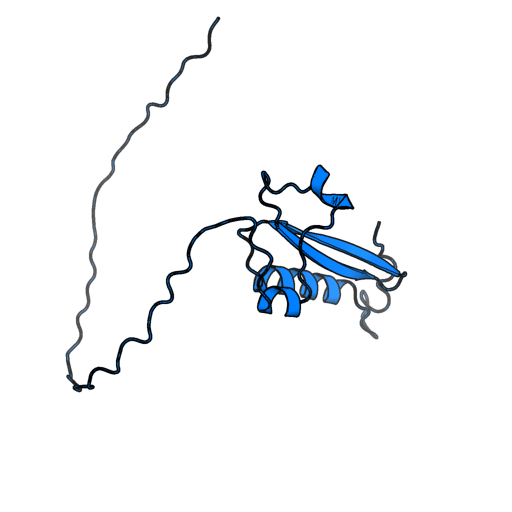O . THR A 1 83 ? 10.794 -6.420 -3.944 1.00 84.75 83 THR A O 1
ATOM 632 N N . PRO A 1 84 ? 11.321 -5.005 -5.606 1.00 78.75 84 PRO A N 1
ATOM 633 C CA . PRO A 1 84 ? 12.081 -6.000 -6.379 1.00 78.75 84 PRO A CA 1
ATOM 634 C C . PRO A 1 84 ? 13.223 -6.684 -5.612 1.00 78.75 84 PRO A C 1
ATOM 636 O O . PRO A 1 84 ? 13.641 -7.782 -5.960 1.00 78.75 84 PRO A O 1
ATOM 639 N N . ASN A 1 85 ? 13.725 -6.048 -4.553 1.00 74.44 85 ASN A N 1
ATOM 640 C CA . ASN A 1 85 ? 14.780 -6.574 -3.687 1.00 74.44 85 ASN A CA 1
ATOM 641 C C . ASN A 1 85 ? 14.279 -7.558 -2.606 1.00 74.44 85 ASN A C 1
ATOM 643 O O . ASN A 1 85 ? 15.074 -7.988 -1.776 1.00 74.44 85 ASN A O 1
ATOM 647 N N . GLY A 1 86 ? 12.985 -7.895 -2.589 1.00 78.44 86 GLY A N 1
ATOM 648 C CA . GLY A 1 86 ? 12.391 -8.831 -1.629 1.00 78.44 86 GLY A CA 1
ATOM 649 C C . GLY A 1 86 ? 11.920 -8.201 -0.313 1.00 78.44 86 GLY A C 1
ATOM 650 O O . GLY A 1 86 ? 11.361 -8.913 0.520 1.00 78.44 86 GLY A O 1
ATOM 651 N N . ASN A 1 87 ? 12.096 -6.888 -0.134 1.00 86.94 87 ASN A N 1
ATOM 652 C CA . ASN A 1 87 ? 11.515 -6.147 0.988 1.00 86.94 87 ASN A CA 1
ATOM 653 C C . ASN A 1 87 ? 10.065 -5.725 0.677 1.00 86.94 87 ASN A C 1
ATOM 655 O O . ASN A 1 87 ? 9.525 -5.977 -0.404 1.00 86.94 87 ASN A O 1
ATOM 659 N N . ALA A 1 88 ? 9.420 -5.072 1.645 1.00 90.94 88 ALA A N 1
ATOM 660 C CA . ALA A 1 88 ? 8.092 -4.504 1.473 1.00 90.94 88 ALA A CA 1
ATOM 661 C C . ALA A 1 88 ? 8.022 -3.083 2.035 1.00 90.94 88 ALA A C 1
ATOM 663 O O . ALA A 1 88 ? 8.570 -2.784 3.094 1.00 90.94 88 ALA A O 1
ATOM 664 N N . ILE A 1 89 ? 7.284 -2.214 1.349 1.00 92.31 89 ILE A N 1
ATOM 665 C CA . ILE A 1 89 ? 6.881 -0.915 1.882 1.00 92.31 89 ILE A CA 1
ATOM 666 C C . ILE A 1 89 ? 5.512 -1.090 2.530 1.00 92.31 89 ILE A C 1
ATOM 668 O O . ILE A 1 89 ? 4.500 -1.315 1.860 1.00 92.31 89 ILE A O 1
ATOM 672 N N . HIS A 1 90 ? 5.501 -1.009 3.854 1.00 94.31 90 HIS A N 1
ATOM 673 C CA . HIS A 1 90 ? 4.321 -1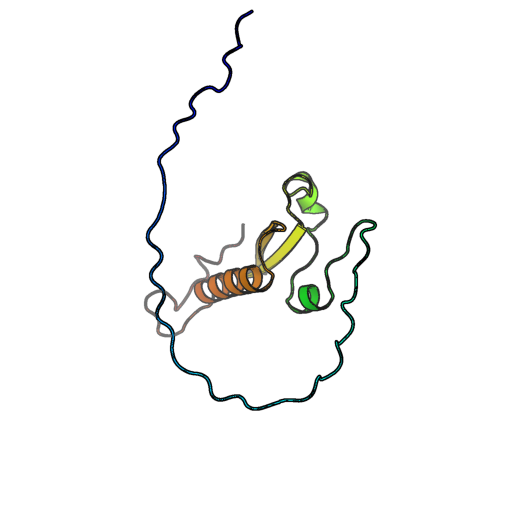.195 4.686 1.00 94.31 90 HIS A CA 1
ATOM 674 C C . HIS A 1 90 ? 3.464 0.076 4.726 1.00 94.31 90 HIS A C 1
ATOM 676 O O . HIS A 1 90 ? 3.969 1.173 4.953 1.00 94.31 90 HIS A O 1
ATOM 682 N N . ILE A 1 91 ? 2.153 -0.071 4.537 1.00 96.69 91 ILE A N 1
ATOM 683 C CA . ILE A 1 91 ? 1.175 1.021 4.560 1.00 96.69 91 ILE A CA 1
ATOM 684 C C . ILE A 1 91 ? 0.138 0.691 5.634 1.00 96.69 91 ILE A C 1
ATOM 686 O O . ILE A 1 91 ? -0.579 -0.303 5.522 1.00 96.69 91 ILE A O 1
ATOM 690 N N . VAL A 1 92 ? 0.033 1.538 6.659 1.00 97.69 92 VAL A N 1
ATOM 691 C CA . VAL A 1 92 ? -0.985 1.430 7.714 1.00 97.69 92 VAL A CA 1
ATOM 692 C C . VAL A 1 92 ? -1.950 2.606 7.581 1.00 97.69 92 VAL A C 1
ATOM 694 O O . VAL A 1 92 ? -1.519 3.753 7.488 1.00 97.69 92 VAL A O 1
ATOM 697 N N . ALA A 1 93 ? -3.251 2.328 7.535 1.00 97.94 93 ALA A N 1
ATOM 698 C CA . ALA A 1 93 ? -4.294 3.309 7.257 1.00 97.94 93 ALA A CA 1
ATOM 699 C C . ALA A 1 93 ? -5.256 3.478 8.439 1.00 97.94 93 ALA A C 1
ATOM 701 O O . ALA A 1 93 ? -5.549 2.526 9.172 1.00 97.94 93 ALA A O 1
ATOM 702 N N . GLN A 1 94 ? -5.754 4.707 8.587 1.00 97.31 94 GLN A N 1
ATOM 703 C CA . GLN A 1 94 ? -6.778 5.062 9.565 1.00 97.31 94 GLN A CA 1
ATOM 704 C C . GLN A 1 94 ? -8.196 4.739 9.062 1.00 97.31 94 GLN A C 1
ATOM 706 O O . GLN A 1 94 ? -8.416 4.484 7.872 1.00 97.31 94 GLN A O 1
ATOM 711 N N . ASP A 1 95 ? -9.165 4.732 9.973 1.00 95.19 95 ASP A N 1
ATOM 712 C CA . ASP A 1 95 ? -10.553 4.324 9.732 1.00 95.19 95 ASP A CA 1
ATOM 713 C C . ASP A 1 95 ? -11.332 5.235 8.761 1.00 95.19 95 ASP A C 1
ATOM 715 O O . ASP A 1 95 ? -12.202 4.741 8.039 1.00 95.19 95 ASP A O 1
ATOM 719 N N . GLU A 1 96 ? -10.958 6.507 8.626 1.00 96.94 96 GLU A N 1
ATOM 720 C CA . GLU A 1 96 ? -11.597 7.450 7.690 1.00 96.94 96 GLU A CA 1
ATOM 721 C C . GLU A 1 96 ? -11.099 7.354 6.235 1.00 96.94 96 GLU A C 1
ATOM 723 O O . GLU A 1 96 ? -11.674 7.968 5.334 1.00 96.94 96 GLU A O 1
ATOM 728 N N . ILE A 1 97 ? -10.063 6.555 5.959 1.00 97.88 97 ILE A N 1
ATOM 729 C CA . ILE A 1 97 ? -9.586 6.340 4.587 1.00 97.88 97 ILE A CA 1
ATOM 730 C C . ILE A 1 97 ? -10.428 5.252 3.916 1.00 97.88 97 ILE A C 1
ATOM 732 O O . ILE A 1 97 ? -10.555 4.136 4.413 1.00 97.88 97 ILE A O 1
ATOM 736 N N . THR A 1 98 ? -11.014 5.541 2.759 1.00 98.00 98 THR A N 1
ATOM 737 C CA . THR A 1 98 ? -11.781 4.537 2.008 1.00 98.00 98 THR A CA 1
ATOM 738 C C . THR A 1 98 ? -10.865 3.466 1.415 1.00 98.00 98 THR A C 1
ATOM 740 O O . THR A 1 98 ? -9.723 3.741 1.045 1.00 98.00 98 THR A O 1
ATOM 743 N N . ASP A 1 99 ? -11.381 2.250 1.230 1.00 98.31 99 ASP A N 1
ATOM 744 C CA . ASP A 1 99 ? -10.606 1.152 0.636 1.00 98.31 99 ASP A CA 1
ATOM 745 C C . ASP A 1 99 ? -10.070 1.521 -0.759 1.00 98.31 99 ASP A C 1
ATOM 747 O O . ASP A 1 99 ? -8.917 1.247 -1.084 1.00 98.31 99 ASP A O 1
ATOM 751 N N . ASN A 1 100 ? -10.861 2.250 -1.554 1.00 98.38 100 ASN A N 1
ATOM 752 C CA . ASN A 1 100 ? -10.438 2.749 -2.864 1.00 98.38 100 ASN A CA 1
ATOM 753 C C . ASN A 1 100 ? -9.271 3.740 -2.776 1.00 98.38 100 ASN A C 1
ATOM 755 O O . ASN A 1 100 ? -8.398 3.730 -3.642 1.00 98.38 100 ASN A O 1
ATOM 759 N N . GLN A 1 101 ? -9.232 4.592 -1.747 1.00 98.62 101 GLN A N 1
ATOM 760 C CA . GLN A 1 101 ? -8.093 5.483 -1.515 1.00 98.62 101 GLN A CA 1
ATOM 761 C C . GLN A 1 101 ? -6.849 4.684 -1.120 1.00 98.62 101 GLN A C 1
ATOM 763 O O . GLN A 1 101 ? -5.780 4.953 -1.660 1.00 98.62 101 GLN A O 1
ATOM 768 N N . ILE A 1 102 ? -6.983 3.671 -0.257 1.00 98.56 102 ILE A N 1
ATOM 769 C CA . ILE A 1 102 ? -5.867 2.788 0.127 1.00 98.56 102 ILE A CA 1
ATOM 770 C C . ILE A 1 102 ? -5.299 2.083 -1.114 1.00 98.56 102 ILE A C 1
ATOM 772 O O . ILE A 1 102 ? -4.095 2.149 -1.367 1.00 98.56 102 ILE A O 1
ATOM 776 N N . VAL A 1 103 ? -6.164 1.470 -1.929 1.00 98.44 103 VAL A N 1
ATOM 777 C CA . VAL A 1 103 ? -5.765 0.777 -3.165 1.00 98.44 103 VAL A CA 1
ATOM 778 C C . VAL A 1 103 ? -5.134 1.744 -4.162 1.00 98.44 103 VAL A C 1
ATOM 780 O O . VAL A 1 103 ? -4.094 1.434 -4.739 1.00 98.44 103 VAL A O 1
ATOM 783 N N . ARG A 1 104 ? -5.714 2.933 -4.359 1.00 98.44 104 ARG A N 1
ATOM 784 C CA . ARG A 1 104 ? -5.163 3.928 -5.284 1.00 98.44 104 ARG A CA 1
ATOM 785 C C . ARG A 1 104 ? -3.788 4.415 -4.837 1.00 98.44 104 ARG A C 1
ATOM 787 O O . ARG A 1 104 ? -2.890 4.470 -5.671 1.00 98.44 104 ARG A O 1
ATOM 794 N N . SER A 1 105 ? -3.605 4.716 -3.553 1.00 98.19 105 SER A N 1
ATOM 795 C CA . SER A 1 105 ? -2.306 5.113 -2.997 1.00 98.19 105 SER A CA 1
ATOM 796 C C . SER A 1 105 ? -1.258 4.017 -3.186 1.00 98.19 105 SER A C 1
ATOM 798 O O . SER A 1 105 ? -0.165 4.294 -3.677 1.00 98.19 105 SER A O 1
ATOM 800 N N . ARG A 1 106 ? -1.615 2.759 -2.892 1.00 97.75 106 ARG A N 1
ATOM 801 C CA . ARG A 1 106 ? -0.751 1.594 -3.123 1.00 97.75 106 ARG A CA 1
ATOM 802 C C . ARG A 1 106 ? -0.367 1.441 -4.596 1.00 97.75 106 ARG A C 1
ATOM 804 O O . ARG A 1 106 ? 0.803 1.247 -4.897 1.00 97.75 106 ARG A O 1
ATOM 811 N N . ASN A 1 107 ? -1.327 1.562 -5.511 1.00 97.38 107 ASN A N 1
ATOM 812 C CA . ASN A 1 107 ? -1.089 1.390 -6.946 1.00 97.38 107 ASN A CA 1
ATOM 813 C C . ASN A 1 107 ? -0.245 2.524 -7.540 1.00 97.38 107 ASN A C 1
ATOM 815 O O . ASN A 1 107 ? 0.610 2.268 -8.382 1.00 97.38 107 ASN A O 1
ATOM 819 N N . ILE A 1 108 ? -0.462 3.768 -7.099 1.00 96.88 108 ILE A N 1
ATOM 820 C CA . ILE A 1 108 ? 0.374 4.909 -7.497 1.00 96.88 108 ILE A CA 1
ATOM 821 C C . ILE A 1 108 ? 1.813 4.674 -7.041 1.00 96.88 108 ILE A C 1
ATOM 823 O O . ILE A 1 108 ? 2.736 4.824 -7.838 1.00 96.88 108 ILE A O 1
ATOM 827 N N . LEU A 1 109 ? 2.004 4.263 -5.784 1.00 94.81 109 LEU A N 1
ATOM 828 C CA . LEU A 1 109 ? 3.329 3.943 -5.270 1.00 94.81 109 LEU A CA 1
ATOM 829 C C . LEU A 1 109 ? 3.975 2.805 -6.072 1.00 94.81 109 LEU A C 1
ATOM 831 O O . LEU A 1 109 ? 5.090 2.971 -6.552 1.00 94.81 109 LEU A O 1
ATOM 835 N N . GLN A 1 110 ? 3.261 1.698 -6.299 1.00 93.62 110 GLN A N 1
ATOM 836 C CA . GLN A 1 110 ? 3.750 0.586 -7.120 1.00 93.62 110 GLN A CA 1
ATOM 837 C C . GLN A 1 110 ? 4.178 1.058 -8.513 1.00 93.62 110 GLN A C 1
ATOM 839 O O . GLN A 1 110 ? 5.257 0.696 -8.972 1.00 93.62 110 GLN A O 1
ATOM 844 N N . HIS A 1 111 ? 3.371 1.888 -9.179 1.00 91.75 111 HIS A N 1
ATOM 845 C CA . HIS A 1 111 ? 3.703 2.425 -10.497 1.00 91.75 111 HIS A CA 1
ATOM 846 C C . HIS A 1 111 ? 5.024 3.206 -10.478 1.00 91.75 111 HIS A C 1
ATOM 848 O O . HIS A 1 111 ? 5.879 2.991 -11.331 1.00 91.75 111 HIS A O 1
ATOM 854 N N . TYR A 1 112 ? 5.236 4.055 -9.469 1.00 90.12 112 TYR A N 1
ATOM 855 C CA . TYR A 1 112 ? 6.481 4.815 -9.335 1.00 90.12 112 TYR A CA 1
ATOM 856 C C . TYR A 1 112 ? 7.704 3.976 -8.977 1.00 90.12 112 TYR A C 1
ATOM 858 O O . TYR A 1 112 ? 8.816 4.471 -9.167 1.00 90.12 112 TYR A O 1
ATOM 866 N N . LEU A 1 113 ? 7.512 2.756 -8.480 1.00 90.31 113 LEU A N 1
ATOM 867 C CA . LEU A 1 113 ? 8.572 1.818 -8.106 1.00 90.31 113 LEU A CA 1
ATOM 868 C C . LEU A 1 113 ? 8.805 0.717 -9.146 1.00 90.31 113 LEU A C 1
ATOM 870 O O . LEU A 1 113 ? 9.749 -0.050 -9.002 1.00 90.31 113 LEU A O 1
ATOM 874 N N . THR A 1 114 ? 7.964 0.637 -10.178 1.00 90.12 114 THR A N 1
ATOM 875 C CA . THR A 1 114 ? 8.069 -0.377 -11.234 1.00 90.12 114 THR A CA 1
ATOM 876 C C . THR A 1 114 ? 8.876 0.167 -12.399 1.00 90.12 114 THR A C 1
ATOM 878 O O . THR A 1 114 ? 8.595 1.268 -12.884 1.00 90.12 114 THR A O 1
ATOM 881 N N . ASP A 1 115 ? 9.869 -0.601 -12.837 1.00 91.75 115 ASP A N 1
ATOM 882 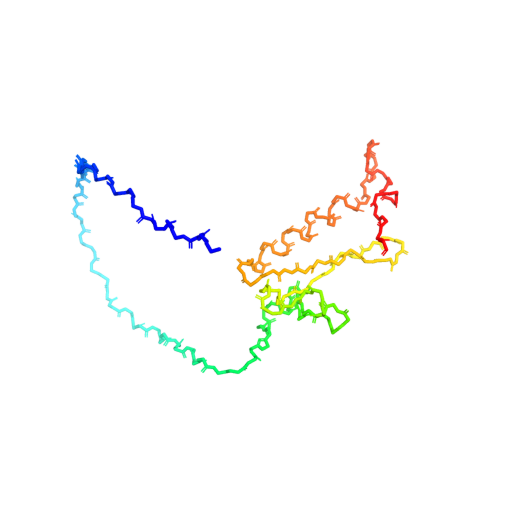C CA . ASP A 1 115 ? 10.712 -0.238 -13.970 1.00 91.75 115 ASP A CA 1
ATOM 883 C C . ASP A 1 115 ? 9.880 -0.032 -15.243 1.00 91.75 115 ASP A C 1
ATOM 885 O O . ASP A 1 115 ? 8.870 -0.696 -15.492 1.00 91.75 115 ASP A O 1
ATOM 889 N N . TYR A 1 116 ? 10.323 0.908 -16.067 1.00 91.12 116 TYR A N 1
ATOM 890 C CA . TYR A 1 116 ? 9.733 1.250 -17.348 1.00 91.12 116 TYR A CA 1
ATOM 891 C C . TYR A 1 116 ? 10.848 1.359 -18.389 1.00 91.12 116 TYR A C 1
ATOM 893 O O . TYR A 1 116 ? 11.581 2.348 -18.439 1.00 91.12 116 TYR A O 1
ATOM 901 N N . SER A 1 117 ? 10.994 0.310 -19.202 1.00 93.12 117 SER A N 1
ATOM 902 C CA . SER A 1 117 ? 12.055 0.201 -20.208 1.00 93.12 117 SER A CA 1
ATOM 903 C C . SER A 1 117 ? 12.004 1.348 -21.225 1.00 93.12 117 SER A C 1
ATOM 905 O O . SER A 1 117 ? 10.928 1.775 -21.647 1.00 93.12 117 SER A O 1
ATOM 907 N N . GLY A 1 118 ? 13.177 1.863 -21.601 1.00 92.19 118 GLY A N 1
ATOM 908 C CA . GLY A 1 118 ? 13.306 3.022 -22.489 1.00 92.19 118 GLY A CA 1
ATOM 909 C C . GLY A 1 118 ? 13.017 4.370 -21.817 1.00 92.19 118 GLY A C 1
ATOM 910 O O . GLY A 1 118 ? 13.008 5.401 -22.489 1.00 92.19 118 GLY A O 1
ATOM 911 N N . SER A 1 119 ? 12.779 4.391 -20.502 1.00 92.69 119 SER A N 1
ATOM 912 C CA . SER A 1 119 ? 12.612 5.621 -19.728 1.00 92.69 119 SER A CA 1
ATOM 913 C C . SER A 1 119 ? 13.938 6.175 -19.236 1.00 92.69 119 SER A C 1
ATOM 915 O O . SER A 1 119 ? 14.656 5.494 -18.513 1.00 92.69 119 SER A O 1
ATOM 917 N N . VAL A 1 120 ? 14.176 7.467 -19.471 1.00 91.06 120 VAL A N 1
ATOM 918 C CA . VAL A 1 120 ? 15.365 8.186 -18.972 1.00 91.06 120 VAL A CA 1
ATOM 919 C C . VAL A 1 120 ? 15.536 8.067 -17.447 1.00 91.06 120 VAL A C 1
ATOM 921 O O . VAL A 1 120 ? 16.660 8.018 -16.960 1.00 91.06 120 VAL A O 1
ATOM 924 N N . TYR A 1 121 ? 14.435 8.009 -16.686 1.00 87.44 121 TYR A N 1
ATOM 925 C CA . TYR A 1 121 ? 14.453 7.983 -15.209 1.00 87.44 121 TYR A CA 1
ATOM 926 C C . TYR A 1 121 ? 13.743 6.768 -14.599 1.00 87.44 121 TYR A C 1
ATOM 928 O O . TYR A 1 121 ? 13.496 6.721 -13.393 1.00 87.44 121 TYR A O 1
ATOM 936 N N . GLY A 1 122 ? 13.312 5.828 -15.435 1.00 89.44 122 GLY A N 1
ATOM 937 C CA . GLY A 1 122 ? 12.503 4.691 -15.010 1.00 89.44 122 GLY A CA 1
ATOM 938 C C . GLY A 1 122 ? 13.043 3.349 -15.459 1.00 89.44 122 GLY A C 1
ATOM 939 O O . GLY A 1 122 ? 12.436 2.360 -15.088 1.00 89.44 122 GLY A O 1
ATOM 940 N N . GLU A 1 123 ? 14.125 3.303 -16.237 1.00 91.56 123 GLU A N 1
ATOM 941 C CA . GLU A 1 123 ? 14.692 2.045 -16.729 1.00 91.56 123 GLU A CA 1
ATOM 942 C C . GLU A 1 123 ? 15.148 1.121 -15.591 1.00 91.56 123 GLU A C 1
ATOM 944 O O . GLU A 1 123 ? 14.936 -0.083 -15.684 1.00 91.56 123 GLU A O 1
ATOM 949 N N . ASP A 1 124 ? 15.678 1.693 -14.503 1.00 90.50 124 ASP A N 1
ATOM 950 C CA . ASP A 1 124 ? 16.003 0.986 -13.260 1.00 90.50 124 ASP A CA 1
ATOM 951 C C . ASP A 1 124 ? 15.620 1.835 -12.034 1.00 90.50 124 ASP A C 1
ATOM 953 O O . ASP A 1 124 ? 16.144 2.932 -11.808 1.00 90.50 124 ASP A O 1
ATOM 957 N N . LYS A 1 125 ? 14.690 1.326 -11.225 1.00 87.69 125 LYS A N 1
ATOM 958 C CA . LYS A 1 125 ? 14.199 1.933 -9.982 1.00 87.69 125 LYS A CA 1
ATOM 959 C C . LYS A 1 125 ? 14.651 1.187 -8.735 1.00 87.69 125 LYS A C 1
ATOM 961 O O . LYS A 1 125 ? 14.213 1.538 -7.636 1.00 87.69 125 LYS A O 1
ATOM 966 N N . SER A 1 126 ? 15.561 0.224 -8.851 1.00 85.38 126 SER A N 1
ATOM 967 C CA . SER A 1 126 ? 16.103 -0.537 -7.718 1.00 85.38 126 SER A CA 1
ATOM 968 C C . SER A 1 126 ? 16.694 0.356 -6.619 1.00 85.38 126 SER A C 1
ATOM 970 O O . SER A 1 126 ? 16.583 0.044 -5.432 1.00 85.38 126 SER A O 1
ATOM 972 N N . ALA A 1 127 ? 17.268 1.506 -6.988 1.00 82.62 127 ALA A N 1
ATOM 973 C CA . ALA A 1 127 ? 17.800 2.488 -6.046 1.00 82.62 127 ALA A CA 1
ATOM 974 C C . ALA A 1 127 ? 16.713 3.180 -5.201 1.00 82.62 127 ALA A C 1
ATOM 976 O O . ALA A 1 127 ? 16.965 3.515 -4.044 1.00 82.62 127 ALA A O 1
ATOM 977 N N . VAL A 1 128 ? 15.516 3.383 -5.762 1.00 82.62 128 VAL A N 1
ATOM 978 C CA . VAL A 1 128 ? 14.389 4.071 -5.104 1.00 82.62 128 VAL A CA 1
ATOM 979 C C . VAL A 1 128 ? 13.471 3.075 -4.396 1.00 82.62 128 VAL A C 1
ATOM 981 O O . VAL A 1 128 ? 12.931 3.376 -3.337 1.00 82.62 128 VAL A O 1
ATOM 984 N N . ALA A 1 129 ? 13.336 1.861 -4.929 1.00 79.25 129 ALA A N 1
ATOM 985 C CA . ALA A 1 129 ? 12.519 0.788 -4.369 1.00 79.25 129 ALA A CA 1
ATOM 986 C C . ALA A 1 129 ? 13.156 0.094 -3.150 1.00 79.25 129 ALA A C 1
ATOM 988 O O . ALA A 1 129 ? 12.860 -1.062 -2.859 1.00 79.25 129 ALA A O 1
ATOM 989 N N . ARG A 1 130 ? 14.036 0.774 -2.412 1.00 70.75 130 ARG A N 1
ATOM 990 C CA . ARG A 1 130 ? 14.635 0.227 -1.194 1.00 70.75 130 ARG A CA 1
ATOM 991 C C . ARG A 1 130 ? 13.629 0.331 -0.049 1.00 70.75 130 ARG A C 1
ATOM 993 O O . ARG A 1 130 ? 13.492 1.385 0.561 1.00 70.75 130 ARG A O 1
ATOM 1000 N N . GLY A 1 131 ? 12.919 -0.762 0.231 1.00 60.22 131 GLY A N 1
ATOM 1001 C CA . GLY A 1 131 ? 12.239 -0.931 1.519 1.00 60.22 131 GLY A CA 1
ATOM 1002 C C . GLY A 1 131 ? 13.272 -0.973 2.651 1.00 60.22 131 GLY A C 1
ATOM 1003 O O . GLY A 1 131 ? 14.298 -1.640 2.485 1.00 60.22 131 GLY A O 1
ATOM 1004 N N . CYS A 1 132 ? 13.026 -0.226 3.732 1.00 51.56 132 CYS A N 1
ATOM 1005 C CA . CYS A 1 132 ? 13.860 -0.195 4.939 1.00 51.56 132 CYS A CA 1
ATOM 1006 C C . CYS A 1 132 ? 13.845 -1.525 5.695 1.00 51.56 132 CYS A C 1
ATOM 1008 O O . CYS A 1 132 ? 12.775 -2.174 5.713 1.00 51.56 132 CYS A O 1
#

Sequence (132 aa):
MKFIYLNLIAILIIISLIGGCNSGSKTKKITPIAAKPTKVVPATTATALRPETLALGISEVPQSLVNTYTKELKFNRYTKVDTPNGNAIHIVAQDEITDNQIVRSRNILQHYLTDYSGSVYGEDKSAVARGC

Secondary structure (DSSP, 8-state):
------------------------------PPP-----------S--PPPHHHHHTT-BPPPTTTTTTS-TTTTEEEEEEEE-TTS-EEEEEEETTS-HHHHHHHHHHHHHHHS--TT-TTTS--TTT----

Radius of gyration: 25.72 Å; chains: 1; bounding box: 65×48×63 Å